Protein AF-A0A7S3YK81-F1 (afdb_monomer)

pLDDT: mean 77.0, std 19.62, range [41.97, 98.06]

Sequence (140 aa):
ITHFAKSLVNQKRNFPESQEMFLKRFLSAATFTALLFDPNLFNRQVLAVDRSKFRTCEQTGFCRRHRREDFAPPKFEVVPGSAQTQDGTFSAKLVATQHSGAPLDLKIHFYENGIARMRVTEDMENPRWEADDVVTEGGL

Mean predicted aligned error: 16.22 Å

Structure (mmCIF, N/CA/C/O backbone):
data_AF-A0A7S3YK81-F1
#
_entry.id   AF-A0A7S3YK81-F1
#
loop_
_atom_site.group_PDB
_atom_site.id
_atom_site.type_symbol
_atom_site.label_atom_id
_atom_site.label_alt_id
_atom_site.label_comp_id
_atom_site.label_asym_id
_atom_site.label_entity_id
_atom_site.label_seq_id
_atom_site.pdbx_PDB_ins_code
_atom_site.Cartn_x
_atom_site.Cartn_y
_atom_site.Cartn_z
_atom_site.occupancy
_atom_site.B_iso_or_equiv
_atom_site.auth_seq_id
_atom_site.auth_comp_id
_atom_site.auth_asym_id
_atom_site.auth_atom_id
_atom_site.pdbx_PDB_model_num
ATOM 1 N N . ILE A 1 1 ? 66.986 -23.614 -67.561 1.00 55.22 1 ILE A N 1
ATOM 2 C CA . ILE A 1 1 ? 65.642 -24.252 -67.460 1.00 55.22 1 ILE A CA 1
ATOM 3 C C . ILE A 1 1 ? 65.658 -25.657 -68.092 1.00 55.22 1 ILE A C 1
ATOM 5 O O . ILE A 1 1 ? 64.684 -26.157 -68.625 1.00 55.22 1 ILE A O 1
ATOM 9 N N . THR A 1 2 ? 66.763 -26.383 -67.954 1.00 46.78 2 THR A N 1
ATOM 10 C CA . THR A 1 2 ? 66.927 -27.714 -68.546 1.00 46.78 2 THR A CA 1
ATOM 11 C C . THR A 1 2 ? 68.084 -28.349 -67.793 1.00 46.78 2 THR A C 1
ATOM 13 O O . THR A 1 2 ? 69.211 -27.964 -68.052 1.00 46.78 2 THR A O 1
ATOM 16 N N . HIS A 1 3 ? 67.802 -29.181 -66.778 1.00 42.50 3 HIS A N 1
ATOM 17 C CA . HIS A 1 3 ? 68.620 -30.356 -66.396 1.00 42.50 3 HIS A CA 1
ATOM 18 C C . HIS A 1 3 ? 68.214 -31.058 -65.083 1.00 42.50 3 HIS A C 1
ATOM 20 O O . HIS A 1 3 ? 68.646 -32.185 -64.875 1.00 42.50 3 HIS A O 1
ATOM 26 N N . PHE A 1 4 ? 67.342 -30.496 -64.235 1.00 43.81 4 PHE A N 1
ATOM 27 C CA . PHE A 1 4 ? 66.989 -31.136 -62.947 1.00 43.81 4 PHE A CA 1
ATOM 28 C C . PHE A 1 4 ? 65.659 -31.913 -62.915 1.00 43.81 4 PHE A C 1
ATOM 30 O O . PHE A 1 4 ? 65.360 -32.586 -61.935 1.00 43.81 4 PHE A O 1
ATOM 37 N N . ALA A 1 5 ? 64.882 -31.912 -64.002 1.00 47.53 5 ALA A N 1
ATOM 38 C CA . ALA A 1 5 ? 63.583 -32.596 -64.078 1.00 47.53 5 ALA A CA 1
ATOM 39 C C . ALA A 1 5 ? 63.656 -34.059 -64.579 1.00 47.53 5 ALA A C 1
ATOM 41 O O . ALA A 1 5 ? 62.684 -34.578 -65.120 1.00 47.53 5 ALA A O 1
ATOM 42 N N . LYS A 1 6 ? 64.803 -34.740 -64.431 1.00 48.12 6 LYS A N 1
ATOM 43 C CA . LYS A 1 6 ? 64.980 -36.155 -64.833 1.00 48.12 6 LYS A CA 1
ATOM 44 C C . LYS A 1 6 ? 65.339 -37.106 -63.683 1.00 48.12 6 LYS A C 1
ATOM 46 O O . LYS A 1 6 ? 65.698 -38.249 -63.936 1.00 48.12 6 LYS A O 1
ATOM 51 N N . SER A 1 7 ? 65.174 -36.677 -62.430 1.00 46.59 7 SER A N 1
ATOM 52 C CA . SER A 1 7 ? 65.498 -37.489 -61.244 1.00 46.59 7 SER A CA 1
ATOM 53 C C . SER A 1 7 ? 64.297 -37.783 -60.333 1.00 46.59 7 SER A C 1
ATOM 55 O O . SER A 1 7 ? 64.465 -37.949 -59.132 1.00 46.59 7 SER A O 1
ATOM 57 N N . LEU A 1 8 ? 63.074 -37.836 -60.874 1.00 45.88 8 LEU A N 1
ATOM 58 C CA . LEU A 1 8 ? 61.868 -38.197 -60.102 1.00 45.88 8 LEU A CA 1
ATOM 59 C C . LEU A 1 8 ? 60.968 -39.230 -60.804 1.00 45.88 8 LEU A C 1
ATOM 61 O O . LEU A 1 8 ? 59.811 -39.398 -60.436 1.00 45.88 8 LEU A O 1
ATOM 65 N N . VAL A 1 9 ? 61.485 -39.945 -61.810 1.00 52.41 9 VAL A N 1
ATOM 66 C CA . VAL A 1 9 ? 60.692 -40.921 -62.591 1.00 52.41 9 VAL A CA 1
ATOM 67 C C . VAL A 1 9 ? 61.148 -42.374 -62.389 1.00 52.41 9 VAL A C 1
ATOM 69 O O . VAL A 1 9 ? 60.459 -43.292 -62.815 1.00 52.41 9 VAL A O 1
ATOM 72 N N . ASN A 1 10 ? 62.251 -42.638 -61.677 1.00 41.97 10 ASN A N 1
ATOM 73 C CA . ASN A 1 10 ? 62.835 -43.989 -61.627 1.00 41.97 10 ASN A CA 1
ATOM 74 C C . ASN A 1 10 ? 63.022 -44.584 -60.222 1.00 41.97 10 ASN A C 1
ATOM 76 O O . ASN A 1 10 ? 63.895 -45.418 -60.015 1.00 41.97 10 ASN A O 1
ATOM 80 N N . GLN A 1 11 ? 62.175 -44.201 -59.263 1.00 46.16 11 GLN A N 1
ATOM 81 C CA . GLN A 1 11 ? 62.132 -44.828 -57.934 1.00 46.16 11 GLN A CA 1
ATOM 82 C C . GLN A 1 11 ? 60.691 -45.154 -57.523 1.00 46.16 11 GLN A C 1
ATOM 84 O O . GLN A 1 11 ? 60.228 -44.842 -56.433 1.00 46.16 11 GLN A O 1
ATOM 89 N N . LYS A 1 12 ? 59.944 -45.762 -58.448 1.00 47.28 12 LYS A N 1
ATOM 90 C CA . LYS A 1 12 ? 58.597 -46.288 -58.204 1.00 47.28 12 LYS A CA 1
ATOM 91 C C . LYS A 1 12 ? 58.524 -47.752 -58.623 1.00 47.28 12 LYS A C 1
ATOM 93 O O . LYS A 1 12 ? 57.672 -48.149 -59.404 1.00 47.28 12 LYS A O 1
ATOM 98 N N . ARG A 1 13 ? 59.487 -48.548 -58.167 1.00 51.34 13 ARG A N 1
ATOM 99 C CA . ARG A 1 13 ? 59.457 -50.008 -58.261 1.00 51.34 13 ARG A CA 1
ATOM 100 C C . ARG A 1 13 ? 60.039 -50.553 -56.967 1.00 51.34 13 ARG A C 1
ATOM 102 O O . ARG A 1 13 ? 61.154 -50.189 -56.612 1.00 51.34 13 ARG A O 1
ATOM 109 N N . ASN A 1 14 ? 59.258 -51.401 -56.305 1.00 55.84 14 ASN A N 1
ATOM 110 C CA . ASN A 1 14 ? 59.549 -52.110 -55.055 1.00 55.84 14 ASN A CA 1
ATOM 111 C C . ASN A 1 14 ? 59.185 -51.339 -53.777 1.00 55.84 14 ASN A C 1
ATOM 113 O O . ASN A 1 14 ? 60.048 -50.945 -53.000 1.00 55.84 14 ASN A O 1
ATOM 117 N N . PHE A 1 15 ? 57.881 -51.190 -53.532 1.00 50.09 15 PHE A N 1
ATOM 118 C CA . PHE A 1 15 ? 57.360 -51.018 -52.176 1.00 50.09 15 PHE A CA 1
ATOM 119 C C . PHE A 1 15 ? 56.236 -52.047 -51.955 1.00 50.09 15 PHE A C 1
ATOM 121 O O . PHE A 1 15 ? 55.348 -52.131 -52.805 1.00 50.09 15 PHE A O 1
ATOM 128 N N . PRO A 1 16 ? 56.298 -52.886 -50.904 1.00 50.28 16 PRO A N 1
ATOM 129 C CA . PRO A 1 16 ? 55.397 -54.021 -50.740 1.00 50.28 16 PRO A CA 1
ATOM 130 C C . PRO A 1 16 ? 53.983 -53.584 -50.332 1.00 50.28 16 PRO A C 1
ATOM 132 O O . PRO A 1 16 ? 53.785 -52.785 -49.418 1.00 50.28 16 PRO A O 1
ATOM 135 N N . GLU A 1 17 ? 52.998 -54.180 -50.999 1.00 56.03 17 GLU A N 1
ATOM 136 C CA . GLU A 1 17 ? 51.550 -53.921 -50.949 1.00 56.03 17 GLU A CA 1
ATOM 137 C C . GLU A 1 17 ? 50.887 -54.194 -49.574 1.00 56.03 17 GLU A C 1
ATOM 139 O O . GLU A 1 17 ? 49.707 -53.915 -49.373 1.00 56.03 17 GLU A O 1
ATOM 144 N N . SER A 1 18 ? 51.637 -54.695 -48.582 1.00 55.56 18 SER A N 1
ATOM 145 C CA . SER A 1 18 ? 51.117 -55.086 -47.260 1.00 55.56 18 SER A CA 1
ATOM 146 C C . SER A 1 18 ? 51.053 -53.958 -46.219 1.00 55.56 18 SER A C 1
ATOM 148 O O . SER A 1 18 ? 50.483 -54.155 -45.147 1.00 55.56 18 SER A O 1
ATOM 150 N N . GLN A 1 19 ? 51.595 -52.771 -46.513 1.00 52.69 19 GLN A N 1
ATOM 151 C CA . GLN A 1 19 ? 51.644 -51.633 -45.573 1.00 52.69 19 GLN A CA 1
ATOM 152 C C . GLN A 1 19 ? 50.508 -50.608 -45.782 1.00 52.69 19 GLN A C 1
ATOM 154 O O . GLN A 1 19 ? 50.192 -49.829 -44.884 1.00 52.69 19 GLN A O 1
ATOM 159 N N . GLU A 1 20 ? 49.826 -50.641 -46.931 1.00 54.28 20 GLU A N 1
ATOM 160 C CA . GLU A 1 20 ? 48.704 -49.742 -47.261 1.00 54.28 20 GLU A CA 1
ATOM 161 C C . GLU A 1 20 ? 47.436 -50.032 -46.435 1.00 54.28 20 GLU A C 1
ATOM 163 O O . GLU A 1 20 ? 46.657 -49.125 -46.135 1.00 54.28 20 GLU A O 1
ATOM 168 N N . MET A 1 21 ? 47.217 -51.290 -46.034 1.00 52.12 21 MET A N 1
ATOM 169 C CA . MET A 1 21 ? 46.029 -51.678 -45.261 1.00 52.12 21 MET A CA 1
ATOM 170 C C . MET A 1 21 ? 46.119 -51.310 -43.777 1.00 52.12 21 MET A C 1
ATOM 172 O O . MET A 1 21 ? 45.090 -51.043 -43.156 1.00 52.12 21 MET A O 1
ATOM 176 N N . PHE A 1 22 ? 47.324 -51.260 -43.202 1.00 51.44 22 PHE A N 1
ATOM 177 C CA . PHE A 1 22 ? 47.498 -50.912 -41.790 1.00 51.44 22 PHE A CA 1
ATOM 178 C C . PHE A 1 22 ? 47.275 -49.411 -41.554 1.00 51.44 22 PHE A C 1
ATOM 180 O O . PHE A 1 22 ? 46.531 -49.033 -40.651 1.00 51.44 22 PHE A O 1
ATOM 187 N N . LEU A 1 23 ? 47.801 -48.545 -42.425 1.00 51.22 23 LEU A N 1
ATOM 188 C CA . LEU A 1 23 ? 47.654 -47.089 -42.295 1.00 51.22 23 LEU A CA 1
ATOM 189 C C . LEU A 1 23 ? 46.204 -46.606 -42.474 1.00 51.22 23 LEU A C 1
ATOM 191 O O . LEU A 1 23 ? 45.750 -45.739 -41.727 1.00 51.22 23 LEU A O 1
ATOM 195 N N . LYS A 1 24 ? 45.435 -47.211 -43.391 1.00 49.50 24 LYS A N 1
ATOM 196 C CA . LYS A 1 24 ? 44.022 -46.846 -43.619 1.00 49.50 24 LYS A CA 1
ATOM 197 C C . LYS A 1 24 ? 43.116 -47.172 -42.426 1.00 49.50 24 LYS A C 1
ATOM 199 O O . LYS A 1 24 ? 42.146 -46.456 -42.190 1.00 49.50 24 LYS A O 1
ATOM 204 N N . ARG A 1 25 ? 43.442 -48.203 -41.635 1.00 52.00 25 ARG A N 1
ATOM 205 C CA . ARG A 1 25 ? 42.676 -48.564 -40.426 1.00 52.00 25 ARG A CA 1
ATOM 206 C C . ARG A 1 25 ? 42.990 -47.655 -39.234 1.00 52.00 25 ARG A C 1
ATOM 208 O O . ARG A 1 25 ? 42.076 -47.325 -38.485 1.00 52.00 25 ARG A O 1
ATOM 215 N N . PHE A 1 26 ? 44.231 -47.186 -39.090 1.00 48.59 26 PHE A N 1
ATOM 216 C CA . PHE A 1 26 ? 44.605 -46.264 -38.007 1.00 48.59 26 PHE A CA 1
ATOM 217 C C . PHE A 1 26 ? 44.114 -44.822 -38.234 1.00 48.59 26 PHE A C 1
ATOM 219 O O . PHE A 1 26 ? 43.705 -44.160 -37.282 1.00 48.59 26 PHE A O 1
ATOM 226 N N . LEU A 1 27 ? 44.047 -44.353 -39.486 1.00 47.53 27 LEU A N 1
ATOM 227 C CA . LEU A 1 27 ? 43.508 -43.024 -39.825 1.00 47.53 27 LEU A CA 1
ATOM 228 C C . LEU A 1 27 ? 41.980 -42.903 -39.646 1.00 47.53 27 LEU A C 1
ATOM 230 O O . LEU A 1 27 ? 41.470 -41.802 -39.435 1.00 47.53 27 LEU A O 1
ATOM 234 N N . SER A 1 28 ? 41.253 -44.025 -39.672 1.00 51.34 28 SER A N 1
ATOM 235 C CA . SER A 1 28 ? 39.795 -44.066 -39.477 1.00 51.34 28 SER A CA 1
ATOM 236 C C . SER A 1 28 ? 39.363 -43.963 -38.010 1.00 51.34 28 SER A C 1
ATOM 238 O O . SER A 1 28 ? 38.239 -43.545 -37.747 1.00 51.34 28 SER A O 1
ATOM 240 N N . ALA A 1 29 ? 40.209 -44.356 -37.052 1.00 48.88 29 ALA A N 1
ATOM 241 C CA . ALA A 1 29 ? 39.852 -44.332 -35.630 1.00 48.88 29 ALA A CA 1
ATOM 242 C C . ALA A 1 29 ? 40.179 -42.985 -34.958 1.00 48.88 29 ALA A C 1
ATOM 244 O O . ALA A 1 29 ? 39.475 -42.566 -34.044 1.00 48.88 29 ALA A O 1
ATOM 245 N N . ALA A 1 30 ? 41.210 -42.277 -35.433 1.00 49.66 30 ALA A N 1
ATOM 246 C CA . ALA A 1 30 ? 41.635 -40.992 -34.870 1.00 49.66 30 ALA A CA 1
ATOM 247 C C . ALA A 1 30 ? 40.807 -39.784 -35.356 1.00 49.66 30 ALA A C 1
ATOM 249 O O . ALA A 1 30 ? 40.842 -38.722 -34.742 1.00 49.66 30 ALA A O 1
ATOM 250 N N . THR A 1 31 ? 40.046 -39.927 -36.444 1.00 49.06 31 THR A N 1
ATOM 251 C CA . THR A 1 31 ? 39.190 -38.856 -36.988 1.00 49.06 31 THR A CA 1
ATOM 252 C C . THR A 1 31 ? 37.807 -38.794 -36.332 1.00 49.06 31 THR A C 1
ATOM 254 O O . THR A 1 31 ? 37.194 -37.730 -36.318 1.00 49.06 31 THR A O 1
ATOM 257 N N . PHE A 1 32 ? 37.332 -39.884 -35.720 1.00 47.50 32 PHE A N 1
ATOM 258 C CA . PHE A 1 32 ? 36.025 -39.917 -35.048 1.00 47.50 32 PHE A CA 1
ATOM 259 C C . PHE A 1 32 ? 36.035 -39.353 -33.619 1.00 47.50 32 PHE A C 1
ATOM 261 O O . PHE A 1 32 ? 35.001 -38.896 -33.139 1.00 47.50 32 PHE A O 1
ATOM 268 N N . THR A 1 33 ? 37.181 -39.330 -32.935 1.00 47.72 33 THR A N 1
ATOM 269 C CA . THR A 1 33 ? 37.285 -38.786 -31.568 1.00 47.72 33 THR A CA 1
ATOM 270 C C . TH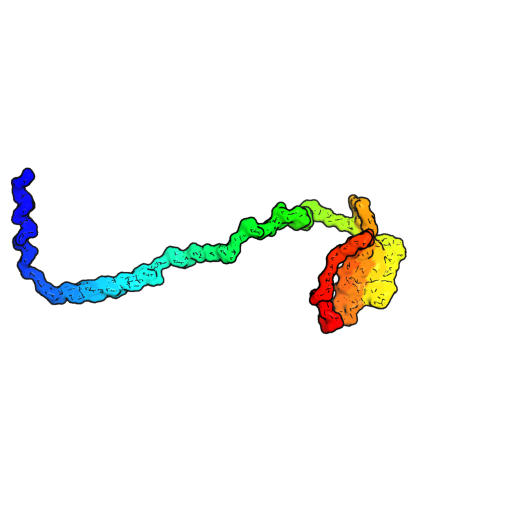R A 1 33 ? 37.514 -37.273 -31.526 1.00 47.72 33 THR A C 1
ATOM 272 O O . THR A 1 33 ? 37.139 -36.639 -30.544 1.00 47.72 33 THR A O 1
ATOM 275 N N . ALA A 1 34 ? 38.045 -36.667 -32.593 1.00 49.06 34 ALA A N 1
ATOM 276 C CA . ALA A 1 34 ? 38.299 -35.223 -32.657 1.00 49.06 34 ALA A CA 1
ATOM 277 C C . ALA A 1 34 ? 37.030 -34.366 -32.858 1.00 49.06 34 ALA A C 1
ATOM 279 O O . ALA A 1 34 ? 37.038 -33.186 -32.529 1.00 49.06 34 ALA A O 1
ATOM 280 N N . LEU A 1 35 ? 35.930 -34.945 -33.357 1.00 50.38 35 LEU A N 1
ATOM 281 C CA . LEU A 1 35 ? 34.650 -34.237 -33.525 1.00 50.38 35 LEU A CA 1
ATOM 282 C C . LEU A 1 35 ? 33.757 -34.273 -32.272 1.00 50.38 35 LEU A C 1
ATOM 284 O O . LEU A 1 35 ? 32.797 -33.514 -32.188 1.00 50.38 35 LEU A O 1
ATOM 288 N N . LEU A 1 36 ? 34.059 -35.139 -31.297 1.00 52.50 36 LEU A N 1
ATOM 289 C CA . LEU A 1 36 ? 33.279 -35.272 -30.057 1.00 52.50 36 LEU A CA 1
ATOM 290 C C . LEU A 1 36 ? 33.816 -34.414 -28.901 1.00 52.50 36 LEU A C 1
ATOM 292 O O . LEU A 1 36 ? 33.157 -34.293 -27.873 1.00 52.50 36 LEU A O 1
ATOM 296 N N . PHE A 1 37 ? 34.983 -33.795 -29.078 1.00 54.66 37 PHE A N 1
ATOM 297 C CA . PHE A 1 37 ? 35.618 -32.904 -28.108 1.00 54.66 37 PHE A CA 1
ATOM 298 C C . PHE A 1 37 ? 36.015 -31.583 -28.770 1.00 54.66 37 PHE A C 1
ATOM 300 O O . PHE A 1 37 ? 37.143 -31.131 -28.613 1.00 54.66 37 PHE A O 1
ATOM 307 N N . ASP A 1 38 ? 35.109 -30.956 -29.525 1.00 56.09 38 ASP A N 1
ATOM 308 C CA . ASP A 1 38 ? 35.282 -29.541 -29.851 1.00 56.09 38 ASP A CA 1
ATOM 309 C C . ASP A 1 38 ? 34.863 -28.707 -28.620 1.00 56.09 38 ASP A C 1
ATOM 311 O O . ASP A 1 38 ? 33.662 -28.573 -28.346 1.00 56.09 38 ASP A O 1
ATOM 315 N N . PRO A 1 39 ? 35.812 -28.151 -27.836 1.00 58.09 39 PRO A N 1
ATOM 316 C CA . PRO A 1 39 ? 35.495 -27.357 -26.649 1.00 58.09 39 PRO A CA 1
ATOM 317 C C . PRO A 1 39 ? 34.715 -26.075 -26.987 1.00 58.09 39 PRO A C 1
ATOM 319 O O . PRO A 1 39 ? 34.178 -25.431 -26.086 1.00 58.09 39 PRO A O 1
ATOM 322 N N . ASN A 1 40 ? 34.600 -25.707 -28.270 1.00 59.72 40 ASN A N 1
ATOM 323 C CA . ASN A 1 40 ? 33.837 -24.542 -28.711 1.00 59.72 40 ASN A CA 1
ATOM 324 C C . ASN A 1 40 ? 32.314 -24.764 -28.716 1.00 59.72 40 ASN A C 1
ATOM 326 O O . ASN A 1 40 ? 31.564 -23.790 -28.806 1.00 59.72 40 ASN A O 1
ATOM 330 N N . LEU A 1 41 ? 31.821 -26.003 -28.577 1.00 55.34 41 LEU A N 1
ATOM 331 C CA . LEU A 1 41 ? 30.376 -26.271 -28.523 1.00 55.34 41 LEU A CA 1
ATOM 332 C C . LEU A 1 41 ? 29.729 -25.9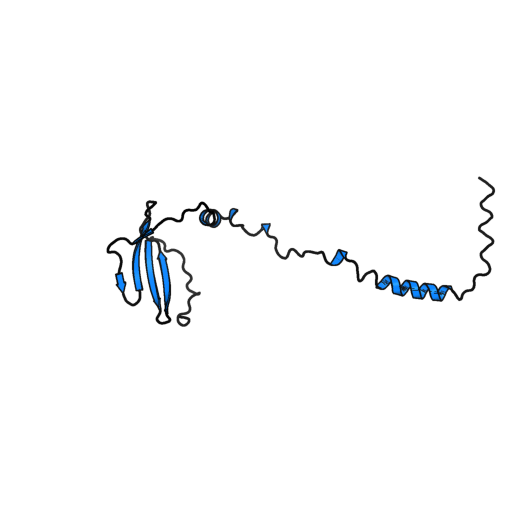95 -27.154 1.00 55.34 41 LEU A C 1
ATOM 334 O O . LEU A 1 41 ? 28.516 -25.794 -27.098 1.00 55.34 41 LEU A O 1
ATOM 338 N N . PHE A 1 42 ? 30.499 -25.916 -26.063 1.00 56.34 42 PHE A N 1
ATOM 339 C CA . PHE A 1 42 ? 29.954 -25.743 -24.705 1.00 56.34 42 PHE A CA 1
ATOM 340 C C . PHE A 1 42 ? 29.671 -24.286 -24.293 1.00 56.34 42 PHE A C 1
ATOM 342 O O . PHE A 1 42 ? 29.096 -24.058 -23.232 1.00 56.34 42 PHE A O 1
ATOM 349 N N . ASN A 1 43 ? 30.015 -23.295 -25.124 1.00 57.78 43 ASN A N 1
ATOM 350 C CA . ASN A 1 43 ? 29.872 -21.867 -24.796 1.00 57.78 43 ASN A CA 1
ATOM 351 C C . ASN A 1 43 ? 28.700 -21.161 -25.498 1.00 57.78 43 ASN A C 1
ATOM 353 O O . ASN A 1 43 ? 28.664 -19.932 -25.588 1.00 57.78 43 ASN A O 1
ATOM 357 N N . ARG A 1 44 ? 27.697 -21.904 -25.980 1.00 63.22 44 ARG A N 1
ATOM 358 C CA . ARG A 1 44 ? 26.438 -21.290 -26.423 1.00 63.22 44 ARG A CA 1
ATOM 359 C C . ARG A 1 44 ? 25.590 -20.944 -25.204 1.00 63.22 44 ARG A C 1
ATOM 361 O O . ARG A 1 44 ? 24.740 -21.724 -24.788 1.00 63.22 44 ARG A O 1
ATOM 368 N N . GLN A 1 45 ? 25.816 -19.758 -24.640 1.00 69.69 45 GLN A N 1
ATOM 369 C CA . GLN A 1 45 ? 24.870 -19.148 -23.711 1.00 69.69 45 GLN A CA 1
ATOM 370 C C . GLN A 1 45 ? 23.549 -18.939 -24.456 1.00 69.69 45 GLN A C 1
ATOM 372 O O . GLN A 1 45 ? 23.393 -18.000 -25.237 1.00 69.69 45 GLN A O 1
ATOM 377 N N . VAL A 1 46 ? 22.604 -19.857 -24.267 1.00 70.31 46 VAL A N 1
ATOM 378 C CA . VAL A 1 46 ? 21.241 -19.681 -24.755 1.00 70.31 46 VAL A CA 1
ATOM 379 C C . VAL A 1 46 ? 20.639 -18.542 -23.941 1.00 70.31 46 VAL A C 1
ATOM 381 O O . VAL A 1 46 ? 20.303 -18.707 -22.769 1.00 70.31 46 VAL A O 1
ATOM 384 N N . LEU A 1 47 ? 20.535 -17.361 -24.550 1.00 72.38 47 LEU A N 1
ATOM 385 C CA . LEU A 1 47 ? 19.781 -16.251 -23.981 1.00 72.38 47 LEU A CA 1
ATOM 386 C C . LEU A 1 47 ? 18.293 -16.617 -24.060 1.00 72.38 47 LEU A C 1
ATOM 388 O O . LEU A 1 47 ? 17.626 -16.341 -25.051 1.00 72.38 47 LEU A O 1
ATOM 392 N N . ALA A 1 48 ? 17.789 -17.289 -23.022 1.00 78.12 48 ALA A N 1
ATOM 393 C CA . ALA A 1 48 ? 16.406 -17.766 -22.946 1.00 78.12 48 ALA A CA 1
ATOM 394 C C . ALA A 1 48 ? 15.368 -16.627 -22.962 1.00 78.12 48 ALA A C 1
ATOM 396 O O . ALA A 1 48 ? 14.202 -16.859 -23.269 1.00 78.12 48 ALA A O 1
ATOM 397 N N . VAL A 1 49 ? 15.784 -15.397 -22.640 1.00 88.19 49 VAL A N 1
ATOM 398 C CA . VAL A 1 49 ? 14.927 -14.210 -22.641 1.00 88.19 49 VAL A CA 1
ATOM 399 C C . VAL A 1 49 ? 15.672 -12.989 -23.176 1.00 88.19 49 VAL A C 1
ATOM 401 O O . VAL A 1 49 ? 16.805 -12.705 -22.782 1.00 88.19 49 VAL A O 1
ATOM 404 N N . ASP A 1 50 ? 15.004 -12.225 -24.038 1.00 90.12 50 ASP A N 1
ATOM 405 C CA . ASP A 1 50 ? 15.456 -10.895 -24.439 1.00 90.12 50 ASP A CA 1
ATOM 406 C C . ASP A 1 50 ? 15.118 -9.888 -23.332 1.00 90.12 50 ASP A C 1
ATOM 408 O O . ASP A 1 50 ? 13.986 -9.412 -23.210 1.00 90.12 50 ASP A O 1
ATOM 412 N N . ARG A 1 51 ? 16.117 -9.570 -22.502 1.00 89.88 51 ARG A N 1
ATOM 413 C CA . ARG A 1 51 ? 15.959 -8.675 -21.346 1.00 89.88 51 ARG A CA 1
ATOM 414 C C . ARG A 1 51 ? 15.588 -7.246 -21.746 1.00 89.88 51 ARG A C 1
ATOM 416 O O . ARG A 1 51 ? 15.039 -6.533 -20.914 1.00 89.88 51 ARG A O 1
ATOM 423 N N . SER A 1 52 ? 15.845 -6.832 -22.990 1.00 90.00 52 SER A N 1
ATOM 424 C CA . SER A 1 52 ? 15.529 -5.475 -23.458 1.00 90.00 52 SER A CA 1
ATOM 425 C C . SER A 1 52 ? 14.021 -5.208 -23.552 1.00 90.00 52 SER A C 1
ATOM 427 O O . SER A 1 52 ? 13.594 -4.056 -23.505 1.00 90.00 52 SER A O 1
ATOM 429 N N . LYS A 1 53 ? 13.205 -6.269 -23.621 1.00 92.25 53 LYS A N 1
ATOM 430 C CA . LYS A 1 53 ? 11.739 -6.187 -23.694 1.00 92.25 53 LYS A CA 1
ATOM 431 C C . LYS A 1 53 ? 11.057 -6.048 -22.333 1.00 92.25 53 LYS A C 1
ATOM 433 O O . LYS A 1 53 ? 9.859 -5.779 -22.280 1.00 92.25 53 LYS A O 1
ATOM 438 N N . PHE A 1 54 ? 11.794 -6.222 -21.238 1.00 95.62 54 PHE A N 1
ATOM 439 C CA . PHE A 1 54 ? 11.256 -6.124 -19.885 1.00 95.62 54 PHE A CA 1
ATOM 440 C C . PHE A 1 54 ? 11.663 -4.798 -19.260 1.00 95.62 54 PHE A C 1
ATOM 442 O O . PHE A 1 54 ? 12.836 -4.427 -19.266 1.00 95.62 54 PHE A O 1
ATOM 449 N N . ARG A 1 55 ? 10.688 -4.086 -18.686 1.00 95.69 55 ARG A N 1
ATOM 450 C CA . ARG A 1 55 ? 10.964 -2.817 -18.015 1.00 95.69 55 ARG A CA 1
ATOM 451 C C . ARG A 1 55 ? 11.816 -3.051 -16.773 1.00 95.69 55 ARG A C 1
ATOM 453 O O . ARG A 1 55 ? 11.446 -3.823 -15.891 1.00 95.69 55 ARG A O 1
ATOM 460 N N . THR A 1 56 ? 12.923 -2.327 -16.671 1.00 95.44 56 THR A N 1
ATOM 461 C CA . THR A 1 56 ? 13.689 -2.225 -15.427 1.00 95.44 56 THR A CA 1
ATOM 462 C C . THR A 1 56 ? 13.000 -1.269 -14.447 1.00 95.44 56 THR A C 1
ATOM 464 O O . THR A 1 56 ? 12.080 -0.524 -14.806 1.00 95.44 56 THR A O 1
ATOM 467 N N . CYS A 1 57 ? 13.454 -1.261 -13.190 1.00 94.62 57 CYS A N 1
ATOM 468 C CA . CYS A 1 57 ? 12.937 -0.321 -12.194 1.00 94.62 57 CYS A CA 1
ATOM 469 C C . CYS A 1 57 ? 13.161 1.138 -12.621 1.00 94.62 57 CYS A C 1
ATOM 471 O O . CYS A 1 57 ? 12.243 1.947 -12.520 1.00 94.62 57 CYS A O 1
ATOM 473 N N . GLU A 1 58 ? 14.324 1.444 -13.208 1.00 94.06 58 GLU A N 1
ATOM 474 C CA . GLU A 1 58 ? 14.654 2.779 -13.723 1.00 94.06 58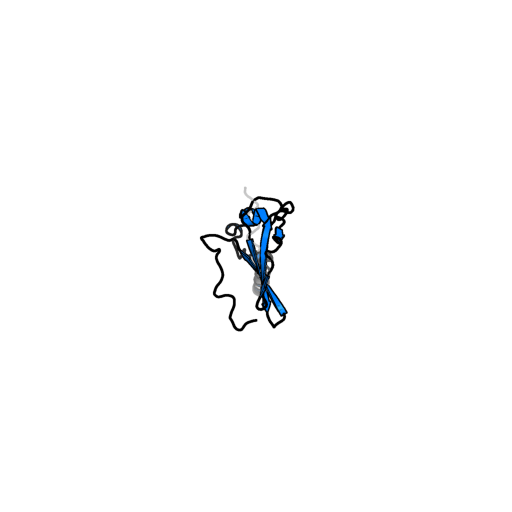 GLU A CA 1
ATOM 475 C C . GLU A 1 58 ? 13.765 3.215 -14.891 1.00 94.06 58 GLU A C 1
ATOM 477 O O . GLU A 1 58 ? 13.508 4.404 -15.077 1.00 94.06 58 GLU A O 1
ATOM 482 N N . GLN A 1 59 ? 13.247 2.261 -15.664 1.00 95.50 59 GLN A N 1
ATOM 483 C CA . GLN A 1 59 ? 12.328 2.526 -16.771 1.00 95.50 59 GLN A CA 1
ATOM 484 C C . GLN A 1 59 ? 10.869 2.684 -16.312 1.00 95.50 59 GLN A C 1
ATOM 486 O O . GLN A 1 59 ? 10.029 3.140 -17.086 1.00 95.50 59 GLN A O 1
ATOM 491 N N . THR A 1 60 ? 10.546 2.343 -15.059 1.00 96.12 60 THR A N 1
ATOM 492 C CA . THR A 1 60 ? 9.180 2.391 -14.518 1.00 96.12 60 THR A CA 1
ATOM 493 C C . THR A 1 60 ? 9.070 3.447 -13.423 1.00 96.12 60 THR A C 1
ATOM 495 O O . THR A 1 60 ? 9.572 3.265 -12.320 1.00 96.12 60 THR A O 1
ATOM 498 N N . GLY A 1 61 ? 8.354 4.544 -13.694 1.00 93.88 61 GLY A N 1
ATOM 499 C CA . GLY A 1 61 ? 8.324 5.723 -12.817 1.00 93.88 61 GLY A CA 1
ATOM 500 C C . GLY A 1 61 ? 7.941 5.453 -11.356 1.00 93.88 61 GLY A C 1
ATOM 501 O O . GLY A 1 61 ? 8.568 6.017 -10.465 1.00 93.88 61 GLY A O 1
ATOM 502 N N . PHE A 1 62 ? 6.955 4.585 -11.091 1.00 93.69 62 PHE A N 1
ATOM 503 C CA . PHE A 1 62 ? 6.579 4.218 -9.718 1.00 93.69 62 PHE A CA 1
ATOM 504 C C . PHE A 1 62 ? 7.716 3.488 -8.989 1.00 93.69 62 PHE A C 1
ATOM 506 O O . PHE A 1 62 ? 8.084 3.900 -7.891 1.00 93.69 62 PHE A O 1
ATOM 513 N N . CYS A 1 63 ? 8.306 2.467 -9.624 1.00 94.31 63 CYS A N 1
ATOM 514 C CA . CYS A 1 63 ? 9.425 1.710 -9.059 1.00 94.31 63 CYS A CA 1
ATOM 515 C C . CYS A 1 63 ? 10.627 2.626 -8.814 1.00 94.31 63 CYS A C 1
ATOM 517 O O . CYS A 1 63 ? 11.152 2.671 -7.706 1.00 94.31 63 CYS A O 1
ATOM 519 N N . ARG A 1 64 ? 10.997 3.432 -9.818 1.00 93.69 64 ARG A N 1
ATOM 520 C CA . ARG A 1 64 ? 12.102 4.388 -9.719 1.00 93.69 64 ARG A CA 1
ATOM 521 C C . ARG A 1 64 ? 11.935 5.375 -8.568 1.00 93.69 64 ARG A C 1
ATOM 523 O O . ARG A 1 64 ? 12.930 5.755 -7.979 1.00 93.69 64 ARG A O 1
ATOM 530 N N . ARG A 1 65 ? 10.718 5.829 -8.248 1.00 90.25 65 ARG A N 1
ATOM 531 C CA . ARG A 1 65 ? 10.509 6.757 -7.122 1.00 90.25 65 ARG A CA 1
ATOM 532 C C . ARG A 1 65 ? 10.643 6.074 -5.764 1.00 90.25 65 ARG A C 1
ATOM 534 O O . ARG A 1 65 ? 11.301 6.625 -4.900 1.00 90.25 65 ARG A O 1
ATOM 541 N N . HIS A 1 66 ? 10.054 4.892 -5.596 1.00 90.56 66 HIS A N 1
ATOM 542 C CA . HIS A 1 66 ? 9.964 4.233 -4.286 1.00 90.56 66 HIS A CA 1
ATOM 543 C C . HIS A 1 66 ? 11.169 3.347 -3.949 1.00 90.56 66 HIS A C 1
ATOM 545 O O . HIS A 1 66 ? 11.307 2.927 -2.807 1.00 90.56 66 HIS A O 1
ATOM 551 N N . ARG A 1 67 ? 12.023 3.029 -4.932 1.00 90.50 67 ARG A N 1
ATOM 552 C CA . ARG A 1 67 ? 13.216 2.192 -4.730 1.00 90.50 67 ARG A CA 1
ATOM 553 C C . ARG A 1 67 ? 14.494 2.991 -4.466 1.00 90.50 67 ARG A C 1
ATOM 555 O O . ARG A 1 67 ? 15.496 2.391 -4.093 1.00 90.50 67 ARG A O 1
ATOM 562 N N . ARG A 1 68 ? 14.504 4.306 -4.695 1.00 86.94 68 ARG A N 1
ATOM 563 C CA . ARG A 1 68 ? 15.711 5.098 -4.436 1.00 86.94 68 ARG A CA 1
ATOM 564 C C . ARG A 1 68 ? 15.998 5.155 -2.940 1.00 86.94 68 ARG A C 1
ATOM 566 O O . ARG A 1 68 ? 15.078 5.282 -2.141 1.00 86.94 68 ARG A O 1
ATOM 573 N N . GLU A 1 69 ? 17.274 5.099 -2.582 1.00 77.06 69 GLU A N 1
ATOM 574 C CA . GLU A 1 69 ? 17.725 5.151 -1.185 1.00 77.06 69 GLU A CA 1
ATOM 575 C C . GLU A 1 69 ? 17.427 6.501 -0.517 1.00 77.06 69 GLU A C 1
ATOM 577 O O . GLU A 1 69 ? 17.251 6.564 0.696 1.00 77.06 69 GLU A O 1
ATOM 582 N N . ASP A 1 70 ? 17.316 7.574 -1.305 1.00 83.44 70 ASP A N 1
ATOM 583 C CA . ASP A 1 70 ? 16.947 8.914 -0.841 1.00 83.44 70 ASP A CA 1
ATOM 584 C C . ASP A 1 70 ? 15.427 9.124 -0.727 1.00 83.44 70 ASP A C 1
ATOM 586 O O . ASP A 1 70 ? 14.978 10.193 -0.302 1.00 83.44 70 ASP A O 1
ATOM 590 N N . PHE A 1 71 ? 14.614 8.120 -1.076 1.00 81.81 71 PHE A N 1
ATOM 591 C CA . PHE A 1 71 ? 13.172 8.190 -0.891 1.00 81.81 71 PHE A CA 1
ATOM 592 C C . PHE A 1 71 ? 12.832 8.088 0.598 1.00 81.81 71 PHE A C 1
ATOM 594 O O . PHE A 1 71 ? 12.767 7.003 1.172 1.00 81.81 71 PHE A O 1
ATOM 601 N N . ALA A 1 72 ? 12.574 9.234 1.226 1.00 82.44 72 ALA A N 1
ATOM 602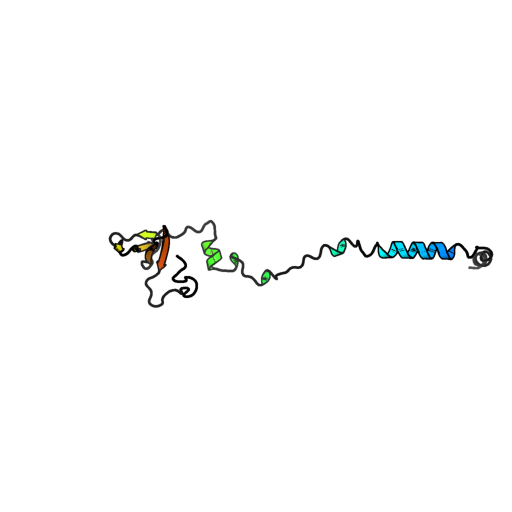 C CA . ALA A 1 72 ? 11.950 9.280 2.538 1.00 82.44 72 ALA A CA 1
ATOM 603 C C . ALA A 1 72 ? 10.449 8.966 2.380 1.00 82.44 72 ALA A C 1
ATOM 605 O O . ALA A 1 72 ? 9.729 9.784 1.796 1.00 82.44 72 ALA A O 1
ATOM 606 N N . PRO A 1 73 ? 9.952 7.807 2.862 1.00 80.94 73 PRO A N 1
ATOM 607 C 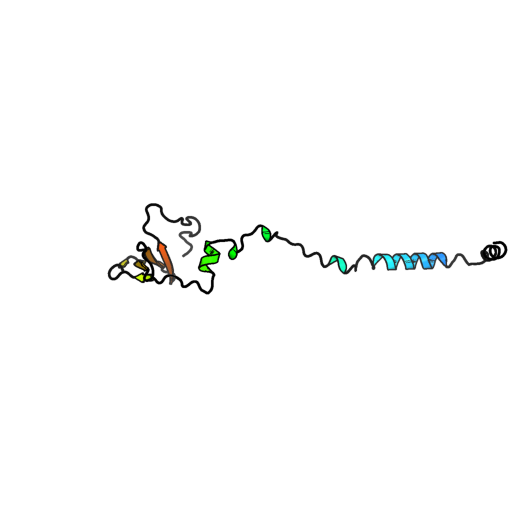CA . PRO A 1 73 ? 8.534 7.501 2.767 1.00 80.94 73 PRO A CA 1
ATOM 608 C C . PRO A 1 73 ? 7.726 8.529 3.568 1.00 80.94 73 PRO A C 1
ATOM 610 O O . PRO A 1 73 ? 8.179 8.969 4.633 1.00 80.94 73 PRO A O 1
ATOM 613 N N . PRO A 1 74 ? 6.532 8.907 3.083 1.00 85.06 74 PRO A N 1
ATOM 614 C CA . PRO A 1 74 ? 5.674 9.821 3.812 1.00 85.06 74 PRO A CA 1
ATOM 615 C C . PRO A 1 74 ? 5.318 9.231 5.174 1.00 85.06 74 PRO A C 1
ATOM 617 O O . PRO A 1 74 ? 4.987 8.050 5.305 1.00 85.06 74 PRO A O 1
ATOM 620 N N . LYS A 1 75 ? 5.401 10.073 6.200 1.00 91.69 75 LYS A N 1
ATOM 621 C CA . LYS A 1 75 ? 5.003 9.719 7.560 1.00 91.69 75 LYS A CA 1
ATOM 622 C C . LYS A 1 75 ? 3.502 9.925 7.735 1.00 91.69 75 LYS A C 1
ATOM 624 O O . LYS A 1 75 ? 2.972 10.965 7.345 1.00 91.69 75 LYS A O 1
ATOM 629 N N . PHE A 1 76 ? 2.845 8.949 8.352 1.00 94.38 76 PHE A N 1
ATOM 630 C CA . PHE A 1 76 ? 1.419 8.984 8.660 1.00 94.38 76 PHE A CA 1
ATOM 631 C C . PHE A 1 76 ? 1.191 8.896 10.162 1.00 94.38 76 PHE A C 1
ATOM 633 O O . PHE A 1 76 ? 1.899 8.174 10.862 1.00 94.38 76 PHE A O 1
ATOM 640 N N . GLU A 1 77 ? 0.170 9.602 10.630 1.00 95.56 77 GLU A N 1
ATOM 641 C CA . GLU A 1 77 ? -0.306 9.563 12.007 1.00 95.56 77 GLU A CA 1
ATOM 642 C C . GLU A 1 77 ? -1.789 9.201 12.044 1.00 95.56 77 GLU A C 1
ATOM 644 O O . GLU A 1 77 ? -2.548 9.511 11.122 1.00 95.56 77 GLU A O 1
ATOM 649 N N . VAL A 1 78 ? -2.201 8.534 13.122 1.00 96.31 78 VAL A N 1
ATOM 650 C CA . VAL A 1 78 ? -3.612 8.243 13.383 1.00 96.31 78 VAL A CA 1
ATOM 651 C C . VAL A 1 78 ? -4.306 9.528 13.814 1.00 96.31 78 VAL A C 1
ATOM 653 O O . VAL A 1 78 ? -3.859 10.197 14.743 1.00 96.31 78 VAL A O 1
ATOM 656 N N . VAL A 1 79 ? -5.430 9.849 13.174 1.00 95.62 79 VAL A N 1
ATOM 657 C CA . VAL A 1 79 ? -6.258 10.991 13.563 1.00 95.62 79 VAL A CA 1
ATOM 658 C C . VAL A 1 79 ? -6.834 10.727 14.962 1.00 95.62 79 VAL A C 1
ATOM 660 O O . VAL A 1 79 ? -7.541 9.724 15.140 1.00 95.62 79 VAL A O 1
ATOM 663 N N . PRO A 1 80 ? -6.572 11.591 15.961 1.00 95.56 80 PRO A N 1
ATOM 664 C CA . PRO A 1 80 ? -7.077 11.399 17.317 1.00 95.56 80 PRO A CA 1
ATOM 665 C C . PRO A 1 80 ? -8.601 11.241 17.347 1.00 95.56 80 PRO A C 1
ATOM 667 O O . PRO A 1 80 ? -9.323 11.970 16.672 1.00 95.56 80 PRO A O 1
ATOM 670 N N . GLY A 1 81 ? -9.092 10.268 18.116 1.00 96.88 81 GLY A N 1
ATOM 671 C CA . GLY A 1 81 ? -10.527 9.985 18.242 1.00 96.88 81 GLY A CA 1
ATOM 672 C C . GLY A 1 81 ? -11.167 9.243 17.061 1.00 96.88 81 GLY A C 1
ATOM 673 O O . GLY A 1 81 ? -12.327 8.866 17.165 1.00 96.88 81 GLY A O 1
ATOM 674 N N . SER A 1 82 ? -10.439 8.986 15.966 1.00 97.06 82 SER A N 1
ATOM 675 C CA . SER A 1 82 ? -10.952 8.185 14.836 1.00 97.06 82 SER A CA 1
ATOM 676 C C . SER A 1 82 ? -10.816 6.672 15.033 1.00 97.06 82 SER A C 1
ATOM 678 O O . SER A 1 82 ? -11.384 5.896 14.267 1.00 97.06 82 SER A O 1
ATOM 680 N N . ALA A 1 83 ? -10.023 6.257 16.022 1.00 97.69 83 ALA A N 1
ATOM 681 C CA . ALA A 1 83 ? -9.750 4.858 16.291 1.00 97.69 83 ALA A CA 1
ATOM 682 C C . ALA A 1 83 ? -10.964 4.184 16.937 1.00 97.69 83 ALA A C 1
ATOM 684 O O . ALA A 1 83 ? -11.460 4.631 17.971 1.00 97.69 83 ALA A O 1
ATOM 685 N N . GLN A 1 84 ? -11.395 3.078 16.349 1.00 97.75 84 GLN A N 1
ATOM 686 C CA . GLN A 1 84 ? -12.495 2.263 16.836 1.00 97.75 84 GLN A CA 1
ATOM 687 C C . GLN A 1 84 ? -12.180 0.785 16.633 1.00 97.75 84 GLN A C 1
ATOM 689 O O . GLN A 1 84 ? -11.506 0.405 15.675 1.00 97.75 84 GLN A O 1
ATOM 694 N N . THR A 1 85 ? -12.704 -0.052 17.520 1.00 97.19 85 THR A N 1
ATOM 695 C CA . THR A 1 85 ? -12.579 -1.506 17.417 1.00 97.19 85 THR A CA 1
ATOM 696 C C . THR A 1 85 ? -13.964 -2.117 17.479 1.00 97.19 85 THR A C 1
ATOM 698 O O . THR A 1 85 ? -14.707 -1.863 18.425 1.00 97.19 85 THR A O 1
ATOM 701 N N . GLN A 1 86 ? -14.301 -2.923 16.481 1.00 96.12 86 GLN A N 1
ATOM 702 C CA . GLN A 1 86 ? -15.569 -3.633 16.399 1.00 96.12 86 GLN A CA 1
ATOM 703 C C . GLN A 1 86 ? -15.346 -4.971 15.689 1.00 96.12 86 GLN A C 1
ATOM 705 O O . GLN A 1 86 ? -14.639 -5.015 14.685 1.00 96.12 86 GLN A O 1
ATOM 710 N N . ASP A 1 87 ? -15.916 -6.052 16.227 1.00 92.81 87 ASP A N 1
ATOM 711 C CA . ASP A 1 87 ? -15.959 -7.382 15.598 1.00 92.81 87 ASP A CA 1
ATOM 712 C C . ASP A 1 87 ? -14.594 -7.863 15.064 1.00 92.81 87 ASP A C 1
ATOM 714 O O . ASP A 1 87 ? -14.415 -8.145 13.880 1.00 92.81 87 ASP A O 1
ATOM 718 N N . GLY A 1 88 ? -13.574 -7.865 15.933 1.00 92.69 88 GLY A N 1
ATOM 719 C CA . GLY A 1 88 ? -12.216 -8.296 15.566 1.00 92.69 88 GLY A CA 1
ATOM 720 C C . GLY A 1 88 ? -11.502 -7.373 14.569 1.00 92.69 88 GLY A C 1
ATOM 721 O O . GLY A 1 88 ? -10.446 -7.724 14.049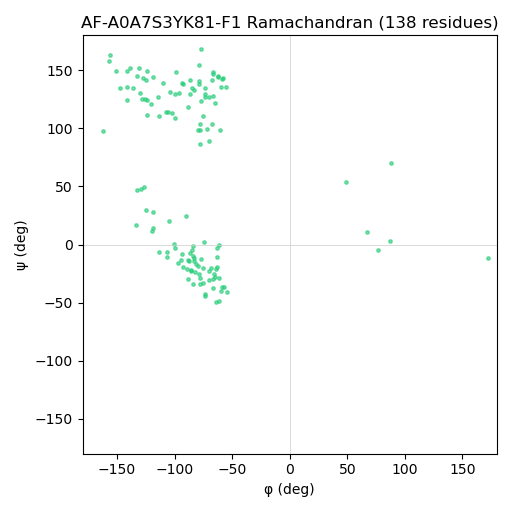 1.00 92.69 88 GLY A O 1
ATOM 722 N N . THR A 1 89 ? -12.050 -6.187 14.299 1.00 97.00 89 THR A N 1
ATOM 723 C CA . THR A 1 89 ? -11.495 -5.218 13.352 1.00 97.00 89 THR A CA 1
ATOM 724 C C . THR A 1 89 ? -11.177 -3.901 14.047 1.00 97.00 89 THR A C 1
ATOM 726 O O . THR A 1 89 ? -12.057 -3.232 14.583 1.00 97.00 89 THR A O 1
ATOM 729 N N . PHE A 1 90 ? -9.913 -3.492 13.993 1.00 97.81 90 PHE A N 1
ATOM 730 C CA . PHE A 1 90 ? -9.484 -2.140 14.335 1.00 97.81 90 PHE A CA 1
ATOM 731 C C . PHE A 1 90 ? -9.600 -1.243 13.098 1.00 97.81 90 PHE A C 1
ATOM 733 O O . PHE A 1 90 ? -9.104 -1.597 12.031 1.00 97.81 90 PHE A O 1
ATOM 740 N N . SER A 1 91 ? -10.239 -0.084 13.224 1.00 97.94 91 SER A N 1
ATOM 741 C CA . SER A 1 91 ? -10.348 0.919 12.159 1.00 97.94 91 SER A CA 1
ATOM 742 C C . SER A 1 91 ? -9.901 2.287 12.658 1.00 97.94 91 SER A C 1
ATOM 744 O O . SER A 1 91 ? -10.168 2.638 13.803 1.00 97.94 91 SER A O 1
ATOM 746 N N . ALA A 1 92 ? -9.240 3.069 11.807 1.00 98.06 92 ALA A N 1
ATOM 747 C CA . ALA A 1 92 ? -8.841 4.441 12.115 1.00 98.06 92 ALA A CA 1
ATOM 748 C C . ALA A 1 92 ? -8.660 5.266 10.835 1.00 98.06 92 ALA A C 1
ATOM 750 O O . ALA A 1 92 ? -8.487 4.709 9.751 1.00 98.06 92 ALA A O 1
ATOM 751 N N . LYS A 1 93 ? -8.638 6.596 10.956 1.00 97.25 93 LYS A N 1
ATOM 752 C CA . LYS A 1 93 ? -8.212 7.486 9.867 1.00 97.25 93 LYS A CA 1
ATOM 753 C C . LYS A 1 93 ? -6.722 7.803 10.010 1.00 97.25 93 LYS A C 1
ATOM 755 O O . LYS A 1 93 ? -6.245 8.045 11.119 1.00 97.25 93 LYS A O 1
ATOM 760 N N . LEU A 1 94 ? -5.994 7.826 8.897 1.00 96.12 94 LEU A N 1
ATOM 761 C CA . LEU A 1 94 ? -4.590 8.229 8.822 1.00 96.12 94 LEU A CA 1
ATOM 762 C C . LEU A 1 94 ? -4.460 9.558 8.086 1.00 96.12 94 LEU A C 1
ATOM 764 O O . LEU A 1 94 ? -5.093 9.762 7.053 1.00 96.12 94 LEU A O 1
ATOM 768 N N . VAL A 1 95 ? -3.594 10.436 8.575 1.00 94.94 95 VAL A N 1
ATOM 769 C CA . VAL A 1 95 ? -3.230 11.687 7.903 1.00 94.94 95 VAL A CA 1
ATOM 770 C C . VAL A 1 95 ? -1.721 11.746 7.725 1.00 94.94 95 VAL A C 1
ATOM 772 O O . VAL A 1 95 ? -0.963 11.301 8.586 1.00 94.94 95 VAL A O 1
ATOM 775 N N . ALA A 1 96 ? -1.271 12.261 6.587 1.00 93.12 96 ALA A N 1
ATOM 776 C CA . ALA A 1 96 ? 0.148 12.448 6.348 1.00 93.12 96 ALA A CA 1
ATOM 777 C C . ALA A 1 96 ? 0.668 13.699 7.063 1.00 93.12 96 ALA A C 1
ATOM 779 O O . ALA A 1 96 ? 0.032 14.749 7.031 1.00 93.12 96 ALA A O 1
ATOM 780 N N . THR A 1 97 ? 1.850 13.606 7.665 1.00 90.38 97 THR A N 1
ATOM 781 C CA . THR A 1 97 ? 2.424 14.704 8.461 1.00 90.38 97 THR A CA 1
ATOM 782 C C . THR A 1 97 ? 3.276 15.666 7.640 1.00 90.38 97 THR A C 1
ATOM 784 O O . THR A 1 97 ? 3.505 16.800 8.048 1.00 90.38 97 THR A O 1
ATOM 787 N N . GLN A 1 98 ? 3.761 15.224 6.478 1.00 87.56 98 GLN A N 1
ATOM 788 C CA . GLN A 1 98 ? 4.746 15.955 5.670 1.00 87.56 98 GLN A CA 1
ATOM 789 C C . GLN A 1 98 ? 4.161 16.591 4.404 1.00 87.56 98 GLN A C 1
ATOM 791 O O . GLN A 1 98 ? 4.838 17.381 3.751 1.00 87.56 98 GLN A O 1
ATOM 796 N N . HIS A 1 99 ? 2.926 16.252 4.035 1.00 78.12 99 HIS A N 1
ATOM 797 C CA . HIS A 1 99 ? 2.266 16.786 2.848 1.00 78.12 99 HIS A CA 1
ATOM 798 C C . HIS A 1 99 ? 0.749 16.833 3.041 1.00 78.12 99 HIS A C 1
ATOM 800 O O . HIS A 1 99 ? 0.179 15.982 3.727 1.00 78.12 99 HIS A O 1
ATOM 806 N N . SER A 1 100 ? 0.085 17.797 2.402 1.00 75.56 100 SER A N 1
ATOM 807 C CA . SER A 1 100 ? -1.374 17.838 2.367 1.00 75.56 100 SER A CA 1
ATOM 808 C C . SER A 1 100 ? -1.906 16.700 1.494 1.00 75.56 100 SER A C 1
ATOM 810 O O . SER A 1 100 ? -1.497 16.517 0.350 1.00 75.56 100 SER A O 1
ATOM 812 N N . GLY A 1 101 ? -2.816 15.911 2.053 1.00 82.50 101 GLY A N 1
ATOM 813 C CA . GLY A 1 101 ? -3.492 14.818 1.367 1.00 82.50 101 GLY A CA 1
ATOM 814 C C . GLY A 1 101 ? -4.814 14.512 2.058 1.00 82.50 101 GLY A C 1
ATOM 815 O O . GLY A 1 101 ? -4.997 14.862 3.226 1.00 82.50 101 GLY A O 1
ATOM 816 N N . ALA A 1 102 ? -5.739 13.886 1.332 1.00 89.06 102 ALA A N 1
ATOM 817 C CA . ALA A 1 102 ? -6.971 13.393 1.932 1.00 89.06 102 ALA A CA 1
ATOM 818 C C . ALA A 1 102 ? -6.649 12.316 2.991 1.00 89.06 102 ALA A C 1
ATOM 820 O O . ALA A 1 102 ? -5.687 11.560 2.807 1.00 89.06 102 ALA A O 1
ATOM 821 N N . PRO A 1 103 ? -7.418 12.232 4.093 1.00 91.94 103 PRO A N 1
ATOM 822 C CA . PRO A 1 103 ? -7.258 11.158 5.064 1.00 91.94 103 PRO A CA 1
ATOM 823 C C . PRO A 1 103 ? -7.426 9.775 4.423 1.00 91.94 103 PRO A C 1
ATOM 825 O O . PRO A 1 103 ? -8.279 9.584 3.557 1.00 91.94 103 PRO A O 1
ATOM 828 N N . LEU A 1 104 ? -6.638 8.805 4.881 1.00 95.38 104 LEU A N 1
ATOM 829 C CA . LEU A 1 104 ? -6.746 7.405 4.475 1.00 95.38 104 LEU A CA 1
ATOM 830 C C . LEU A 1 104 ? -7.534 6.612 5.518 1.00 95.38 104 LEU A C 1
ATOM 832 O O . LEU A 1 104 ? -7.448 6.885 6.713 1.00 95.38 104 LEU A O 1
ATOM 836 N N . ASP A 1 105 ? -8.251 5.591 5.078 1.00 96.19 105 ASP A N 1
ATOM 837 C CA . ASP A 1 105 ? -8.890 4.598 5.932 1.00 96.19 105 ASP A CA 1
ATOM 838 C C . ASP A 1 105 ? -7.933 3.449 6.223 1.00 96.19 105 ASP A C 1
ATOM 840 O O . ASP A 1 105 ? -7.528 2.731 5.311 1.00 96.19 105 ASP A O 1
ATOM 844 N N . LEU A 1 106 ? -7.603 3.249 7.497 1.00 97.31 106 LEU A N 1
ATOM 845 C CA . LEU A 1 106 ? -6.907 2.071 8.000 1.00 97.31 106 LEU A CA 1
ATOM 846 C C . LEU A 1 106 ? -7.929 1.079 8.550 1.00 97.31 106 LEU A C 1
ATOM 848 O O . LEU A 1 106 ? -8.749 1.435 9.394 1.00 97.31 106 LEU A O 1
ATOM 852 N N . LYS A 1 107 ? -7.824 -0.181 8.128 1.00 97.19 107 LYS A N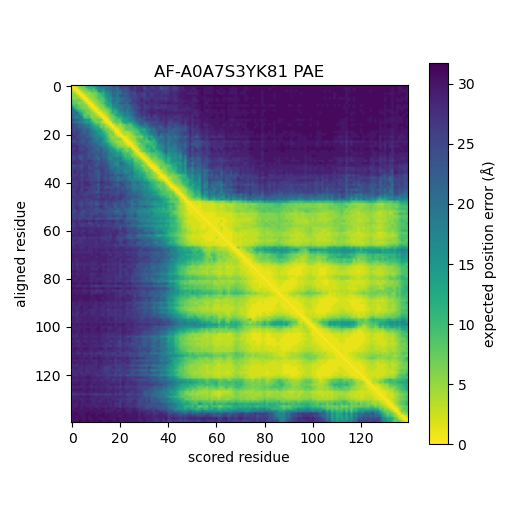 1
ATOM 853 C CA . LYS A 1 107 ? -8.526 -1.321 8.723 1.00 97.19 107 LYS A CA 1
ATOM 854 C C . LYS A 1 107 ? -7.534 -2.441 9.001 1.00 97.19 107 LYS A C 1
ATOM 856 O O . LYS A 1 107 ? -6.762 -2.807 8.120 1.00 97.19 107 LYS A O 1
ATOM 861 N N . ILE A 1 108 ? -7.555 -2.991 10.205 1.00 97.56 108 ILE A N 1
ATOM 862 C CA . ILE A 1 108 ? -6.777 -4.163 10.602 1.00 97.56 108 ILE A CA 1
ATOM 863 C C . ILE A 1 108 ? -7.763 -5.199 11.121 1.00 97.56 108 ILE A C 1
ATOM 865 O O . ILE A 1 108 ? -8.384 -4.987 12.159 1.00 97.56 108 ILE A O 1
ATOM 869 N N . HIS A 1 109 ? -7.921 -6.294 10.388 1.00 95.69 109 HIS A N 1
ATOM 870 C CA . HIS A 1 109 ? -8.768 -7.409 10.790 1.00 95.69 109 HIS A CA 1
ATOM 871 C C . HIS A 1 109 ? -7.915 -8.520 11.397 1.00 95.69 109 HIS A C 1
ATOM 873 O O . HIS A 1 109 ? -6.920 -8.923 10.791 1.00 95.69 109 HIS A O 1
ATOM 879 N N . PHE A 1 110 ? -8.297 -8.995 12.578 1.00 94.94 110 PHE A N 1
ATOM 880 C CA . PHE A 1 110 ? -7.634 -10.086 13.281 1.00 94.94 110 PHE A CA 1
ATOM 881 C C . PHE A 1 110 ? -8.456 -11.362 13.109 1.00 94.94 110 PHE A C 1
ATOM 883 O O . PHE A 1 110 ? -9.574 -11.455 13.608 1.00 94.94 110 PHE A O 1
ATOM 890 N N . TYR A 1 111 ? -7.894 -12.335 12.400 1.00 91.50 111 TYR A N 1
ATOM 891 C CA . TYR A 1 111 ? -8.492 -13.650 12.212 1.00 91.50 111 TYR A CA 1
ATOM 892 C C . TYR A 1 111 ? -8.269 -14.531 13.448 1.00 91.50 111 TYR A C 1
ATOM 894 O O . TYR A 1 111 ? -7.283 -14.378 14.173 1.00 91.50 111 TYR A O 1
ATOM 902 N N . GLU A 1 112 ? -9.156 -15.504 13.660 1.00 91.31 112 GLU A N 1
ATOM 903 C CA . GLU A 1 112 ? -9.091 -16.431 14.801 1.00 91.31 112 GLU A CA 1
ATOM 904 C C . GLU A 1 112 ? -7.816 -17.287 14.810 1.00 91.31 112 GLU A C 1
ATOM 906 O O . GLU A 1 112 ? -7.301 -17.643 15.868 1.00 91.31 112 GLU A O 1
ATOM 911 N N . ASN A 1 113 ? -7.256 -17.561 13.629 1.00 90.81 113 ASN A N 1
ATOM 912 C CA . ASN A 1 113 ? -6.004 -18.297 13.454 1.00 90.81 113 ASN A CA 1
ATOM 913 C C . ASN A 1 113 ? -4.739 -17.481 13.818 1.00 90.81 113 ASN A C 1
ATOM 915 O O . ASN A 1 113 ? -3.620 -17.969 13.654 1.00 90.81 113 ASN A O 1
ATOM 919 N N . GLY A 1 114 ? -4.898 -16.238 14.287 1.00 92.19 114 GLY A N 1
ATOM 920 C CA . GLY A 1 114 ? -3.804 -15.351 14.684 1.00 92.19 114 GLY A CA 1
ATOM 921 C C . GLY A 1 114 ? -3.203 -14.512 13.551 1.00 92.19 114 GLY A C 1
ATOM 922 O O . GLY A 1 114 ? -2.254 -13.766 13.792 1.00 92.19 114 GLY A O 1
ATOM 923 N N . ILE A 1 115 ? -3.734 -14.590 12.327 1.00 93.12 115 ILE A N 1
ATOM 924 C CA . ILE A 1 115 ? -3.323 -13.728 11.211 1.00 93.12 115 ILE A CA 1
ATOM 925 C C . ILE A 1 115 ? -3.980 -12.350 11.354 1.00 93.12 115 ILE A C 1
ATOM 927 O O . ILE A 1 115 ? -5.154 -12.236 11.693 1.00 93.12 115 ILE A O 1
ATOM 931 N N . ALA A 1 116 ? -3.237 -11.286 11.046 1.00 95.12 116 ALA A N 1
ATOM 932 C CA . ALA A 1 116 ? -3.777 -9.933 10.942 1.00 95.12 116 ALA A CA 1
ATOM 933 C C . ALA A 1 116 ? -3.676 -9.428 9.496 1.00 95.12 116 ALA A C 1
ATOM 935 O O . ALA A 1 116 ? -2.594 -9.424 8.906 1.00 95.12 116 ALA A O 1
ATOM 936 N N . ARG A 1 117 ? -4.792 -8.964 8.926 1.00 93.50 117 ARG A N 1
ATOM 937 C CA . ARG A 1 117 ? -4.833 -8.324 7.604 1.00 93.50 117 ARG A CA 1
ATOM 938 C C . ARG A 1 117 ? -5.012 -6.827 7.759 1.00 93.50 117 ARG A C 1
ATOM 940 O O . ARG A 1 117 ? -6.066 -6.358 8.176 1.00 93.50 117 ARG A O 1
ATOM 947 N N . MET A 1 118 ? -3.983 -6.085 7.367 1.00 96.38 118 MET A N 1
ATOM 948 C CA . MET A 1 118 ? -4.012 -4.630 7.291 1.00 96.38 118 MET A CA 1
ATOM 949 C C . MET A 1 118 ? -4.417 -4.175 5.889 1.00 96.38 118 MET A C 1
ATOM 951 O O . MET A 1 118 ? -3.937 -4.697 4.883 1.00 96.38 118 MET A O 1
ATOM 955 N N . ARG A 1 119 ? -5.265 -3.154 5.830 1.00 95.12 119 ARG A N 1
ATOM 956 C CA . ARG A 1 119 ? -5.698 -2.491 4.610 1.00 95.12 119 ARG A CA 1
ATOM 957 C C . ARG A 1 119 ? -5.682 -0.983 4.807 1.00 95.12 119 ARG A C 1
ATOM 959 O O . ARG A 1 119 ? -6.179 -0.489 5.814 1.00 95.12 119 ARG A O 1
ATOM 966 N N . VAL A 1 120 ? -5.138 -0.279 3.818 1.00 95.56 120 VAL A N 1
ATOM 967 C CA . VAL A 1 120 ? -5.140 1.184 3.749 1.00 95.56 120 VAL A CA 1
ATOM 968 C C . VAL A 1 120 ? -5.790 1.604 2.437 1.00 95.56 120 VAL A C 1
ATOM 970 O O . VAL A 1 120 ? -5.364 1.151 1.374 1.00 95.56 120 VAL A O 1
ATOM 973 N N . THR A 1 121 ? -6.823 2.437 2.503 1.00 94.94 121 THR A N 1
ATOM 974 C CA . THR A 1 121 ? -7.551 2.925 1.323 1.00 94.94 121 THR A CA 1
ATOM 975 C C . THR A 1 121 ? -7.724 4.429 1.345 1.00 94.94 121 THR A C 1
ATOM 977 O O . THR A 1 121 ? -7.777 5.043 2.402 1.00 94.94 121 THR A O 1
ATOM 980 N N . GLU A 1 122 ? -7.816 5.024 0.165 1.00 93.25 122 GLU A N 1
ATOM 981 C CA . GLU A 1 122 ? -8.206 6.423 0.011 1.00 93.25 122 GLU A CA 1
ATOM 982 C C . GLU A 1 122 ? -9.732 6.509 -0.060 1.00 93.25 122 GLU A C 1
ATOM 984 O O . GLU A 1 122 ? -10.364 5.653 -0.685 1.00 93.25 122 GLU A O 1
ATOM 989 N N . ASP A 1 123 ? -10.304 7.542 0.551 1.00 85.69 123 ASP A N 1
ATOM 990 C CA . ASP A 1 123 ? -11.718 7.881 0.396 1.00 85.69 123 ASP A CA 1
ATOM 991 C C . ASP A 1 123 ? -11.894 8.639 -0.929 1.00 85.69 123 ASP A C 1
ATOM 993 O O . ASP A 1 123 ? -11.538 9.815 -1.046 1.00 85.69 123 ASP A O 1
ATOM 997 N N . MET A 1 124 ? -12.322 7.927 -1.973 1.00 84.50 124 MET A N 1
ATOM 998 C CA . MET A 1 124 ? -12.453 8.454 -3.333 1.00 84.50 124 MET A CA 1
ATOM 999 C C . MET A 1 124 ? -13.737 7.960 -3.991 1.00 84.50 124 MET A C 1
ATOM 1001 O O . MET A 1 124 ? -14.186 6.846 -3.737 1.00 84.50 124 MET A O 1
ATOM 1005 N N . GLU A 1 125 ? -14.265 8.759 -4.922 1.00 87.25 125 GLU A N 1
ATOM 1006 C CA . GLU A 1 125 ? -15.443 8.411 -5.729 1.00 87.25 125 GLU A CA 1
ATOM 1007 C C . GLU A 1 125 ? -15.241 7.120 -6.540 1.00 87.25 125 GLU A C 1
ATOM 1009 O O . GLU A 1 125 ? -16.155 6.311 -6.664 1.00 87.25 125 GLU A O 1
ATOM 1014 N N . ASN A 1 126 ? -14.023 6.901 -7.050 1.00 89.25 126 ASN A N 1
ATOM 1015 C CA . ASN A 1 126 ? -13.658 5.683 -7.766 1.00 89.25 126 ASN A CA 1
ATOM 1016 C C . ASN A 1 126 ? -12.737 4.820 -6.890 1.00 89.25 126 ASN A C 1
ATOM 1018 O O . ASN A 1 126 ? -11.602 5.234 -6.625 1.00 89.25 126 ASN A O 1
ATOM 1022 N N . PRO A 1 127 ? -13.180 3.629 -6.448 1.00 88.81 127 PRO A N 1
ATOM 1023 C CA . PRO A 1 127 ? -12.375 2.781 -5.582 1.00 88.81 127 PRO A CA 1
ATOM 1024 C C . PRO A 1 127 ? -11.134 2.251 -6.313 1.00 88.81 127 PRO A C 1
ATOM 1026 O O . PRO A 1 127 ? -11.139 2.017 -7.524 1.00 88.81 127 PRO A O 1
ATOM 1029 N N . ARG A 1 128 ? -10.046 2.042 -5.562 1.00 91.25 128 ARG A N 1
ATOM 1030 C CA . ARG A 1 128 ? -8.857 1.346 -6.076 1.00 91.25 128 ARG A CA 1
ATOM 1031 C C . ARG A 1 128 ? -9.203 -0.116 -6.362 1.00 91.25 128 ARG A C 1
ATOM 1033 O O . ARG A 1 128 ? -10.007 -0.707 -5.652 1.00 91.25 128 ARG A O 1
ATOM 1040 N N . TRP A 1 129 ? -8.575 -0.687 -7.389 1.00 92.31 129 TRP A N 1
ATOM 1041 C CA . TRP A 1 129 ? -8.769 -2.092 -7.749 1.00 92.31 129 TRP A CA 1
ATOM 1042 C C . TRP A 1 129 ? -8.407 -3.033 -6.592 1.00 92.31 129 TRP A C 1
ATOM 1044 O O . TRP A 1 129 ? -7.413 -2.815 -5.893 1.00 92.31 129 TRP A O 1
ATOM 1054 N N . GLU A 1 130 ? -9.183 -4.104 -6.452 1.00 89.00 130 GLU A N 1
ATOM 1055 C CA . GLU A 1 130 ? -8.964 -5.194 -5.506 1.00 89.00 130 GLU A CA 1
ATOM 1056 C C . GLU A 1 130 ? -9.104 -6.538 -6.206 1.00 89.00 130 GLU A C 1
ATOM 1058 O O . GLU A 1 130 ? -9.946 -6.694 -7.088 1.00 89.00 130 GLU A O 1
ATOM 1063 N N . ALA A 1 131 ? -8.291 -7.504 -5.782 1.00 87.19 131 ALA A N 1
ATOM 1064 C CA . ALA A 1 131 ? -8.408 -8.878 -6.241 1.00 87.19 131 ALA A CA 1
ATOM 1065 C C . ALA A 1 131 ? -9.581 -9.565 -5.532 1.00 87.19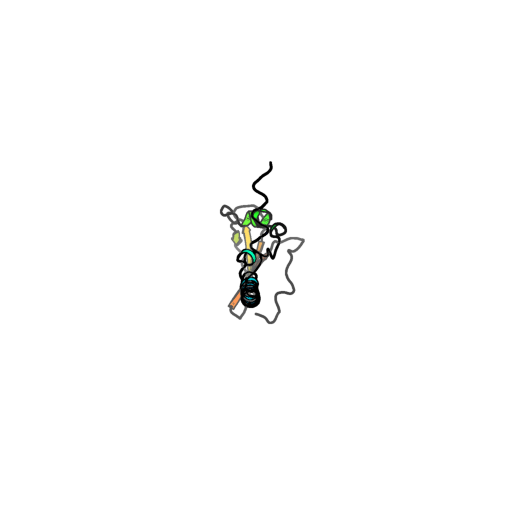 131 ALA A C 1
ATOM 1067 O O . ALA A 1 131 ? -9.601 -9.628 -4.300 1.00 87.19 131 ALA A O 1
ATOM 1068 N N . ASP A 1 132 ? -10.523 -10.090 -6.304 1.00 84.25 132 ASP A N 1
ATOM 1069 C CA . ASP A 1 132 ? -11.705 -10.817 -5.840 1.00 84.25 132 ASP A CA 1
ATOM 1070 C C . ASP A 1 132 ? -11.490 -12.339 -5.780 1.00 84.25 132 ASP A C 1
ATOM 1072 O O . ASP A 1 132 ? -12.185 -13.028 -5.040 1.00 84.25 132 ASP A O 1
ATOM 1076 N N . ASP A 1 133 ? -10.491 -12.865 -6.490 1.00 79.94 133 ASP A N 1
ATOM 1077 C CA . ASP A 1 133 ? -10.274 -14.302 -6.697 1.00 79.94 133 ASP A CA 1
ATOM 1078 C C . ASP A 1 133 ? -9.099 -14.908 -5.905 1.00 79.94 133 ASP A C 1
ATOM 1080 O O . ASP A 1 133 ? -8.902 -16.123 -5.905 1.00 79.94 133 ASP A O 1
ATOM 1084 N N . VAL A 1 134 ? -8.310 -14.085 -5.208 1.00 80.44 134 VAL A N 1
ATOM 1085 C CA . VAL A 1 134 ? -7.091 -14.549 -4.514 1.00 80.44 134 VAL A CA 1
ATOM 1086 C C . VAL A 1 134 ? -7.385 -15.118 -3.123 1.00 80.44 134 VAL A C 1
ATOM 1088 O O . VAL A 1 134 ? -6.703 -16.043 -2.678 1.00 80.44 134 VAL A O 1
ATOM 1091 N N . VAL A 1 135 ? -8.377 -14.574 -2.410 1.00 75.50 135 VAL A N 1
ATOM 1092 C CA . VAL A 1 135 ? -8.725 -15.016 -1.051 1.00 75.50 135 VAL A CA 1
ATOM 1093 C C . VAL A 1 135 ? -9.929 -15.941 -1.131 1.00 75.50 135 VAL A C 1
ATOM 1095 O O . VAL A 1 135 ? -11.042 -15.497 -1.383 1.00 75.50 135 VAL A O 1
ATOM 1098 N N . THR A 1 136 ? -9.710 -17.232 -0.896 1.00 66.38 136 THR A N 1
ATOM 1099 C CA . THR A 1 136 ? -10.806 -18.196 -0.763 1.00 66.38 136 THR A CA 1
ATOM 1100 C C . THR A 1 136 ? -11.335 -18.155 0.671 1.00 66.38 136 THR A C 1
ATOM 1102 O O . THR A 1 136 ? -10.554 -18.188 1.622 1.00 66.38 136 THR A O 1
ATOM 1105 N N . GLU A 1 137 ? -12.658 -18.086 0.846 1.00 59.94 137 GLU A N 1
ATOM 1106 C CA . GLU A 1 137 ? -13.337 -17.944 2.152 1.00 59.94 137 GLU A CA 1
ATOM 1107 C C . GLU A 1 137 ? -13.089 -19.107 3.143 1.00 59.94 137 GLU A C 1
ATOM 1109 O O . GLU A 1 137 ? -13.575 -19.070 4.266 1.00 59.94 137 GLU A O 1
ATOM 1114 N N . GLY A 1 138 ? -12.313 -20.129 2.756 1.00 55.53 138 GLY A N 1
ATOM 1115 C CA . GLY A 1 138 ? -11.930 -21.269 3.600 1.00 55.53 138 GLY A CA 1
ATOM 1116 C C . GLY A 1 138 ? -10.422 -21.434 3.829 1.00 55.53 138 GLY A C 1
ATOM 1117 O O . GLY A 1 138 ? -10.002 -22.501 4.269 1.00 55.53 138 GLY A O 1
ATOM 1118 N N . GLY A 1 139 ? -9.600 -20.439 3.471 1.00 49.94 139 GLY A N 1
ATOM 1119 C CA . GLY A 1 139 ? -8.133 -20.523 3.533 1.00 49.94 139 GLY A CA 1
ATOM 1120 C C . GLY A 1 139 ? -7.462 -19.844 4.734 1.00 49.94 139 GLY A C 1
ATOM 1121 O O . GLY A 1 139 ? -6.231 -19.853 4.801 1.00 49.94 139 GLY A O 1
ATOM 1122 N N . LEU A 1 140 ? -8.230 -19.235 5.644 1.00 48.50 140 LEU A N 1
ATOM 1123 C CA . LEU A 1 140 ? -7.735 -18.566 6.853 1.00 48.50 140 LEU A CA 1
ATOM 1124 C C . LEU A 1 140 ? -8.493 -19.084 8.074 1.00 48.50 140 LEU A C 1
ATOM 1126 O O . LEU A 1 140 ? -9.714 -18.849 8.133 1.00 48.50 140 LEU A O 1
#

Radius of gyration: 40.97 Å; Cα contacts (8 Å, |Δi|>4): 116; chains: 1; bounding box: 85×73×87 Å

Organism: H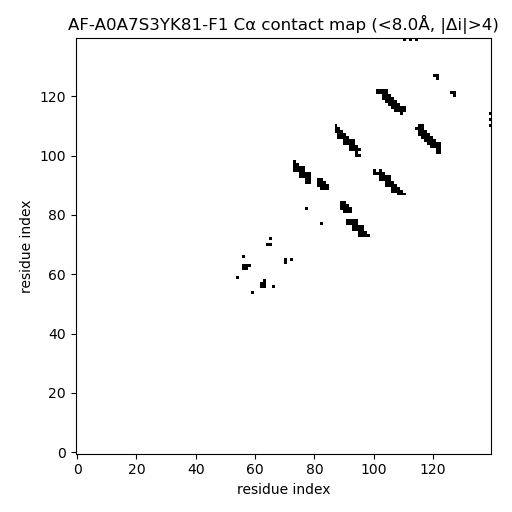eterosigma akashiwo (NCBI:txid2829)

Foldseek 3Di:
DDDDPPPPPPPPPDDDPVPVVVVVVVVVVVVVVVVVPPVVVVPPPPPVDDCVPDDDLCNDVVSVQVVDPPNDDFDKDFDPPQWDDDDQKTWTWIDTDPDDDAIWIWIWHADPVGDIDIDIFGPDPDGDDDDPPPDDPPPD

Secondary structure (DSSP, 8-state):
--SSTTSSSS--S---TTSHHHHHHHHHHHHHHTTS--GGGGG-----S-GGGSPPTTTSHHHHHHSSTT--PPPEEEPTT--EEETTEEEEEEEESSS--PPEEEEEEE-TTS-EEEEEEE--SSPPP--SSS--TT--

Solvent-accessible surface area (backbone atoms only — not comparable to full-atom values): 9470 Å² total; per-residue (Å²): 146,83,83,79,89,78,81,84,82,85,83,85,77,90,77,76,82,78,58,65,64,57,55,60,58,56,59,60,60,65,60,64,59,59,73,76,64,54,78,78,72,79,70,71,79,76,74,88,63,72,64,88,80,52,81,48,51,84,75,32,70,70,49,42,54,73,67,40,90,84,51,76,75,85,51,70,43,73,43,85,89,47,64,46,74,56,94,58,26,43,35,30,37,32,38,54,78,82,52,95,67,80,56,27,43,38,38,36,38,53,47,93,87,72,51,71,50,77,47,78,42,72,84,56,98,71,76,78,89,77,84,81,84,79,72,60,99,83,77,120